Protein AF-A0A6B3HKG6-F1 (afdb_monomer)

pLDDT: mean 90.83, std 10.23, range [55.34, 98.38]

Solvent-accessible surface area (backbone atoms only — not comparable to full-atom values): 5113 Å² total; per-residue (Å²): 130,47,33,78,92,52,70,86,53,67,69,75,46,76,44,79,53,53,59,69,74,55,62,95,77,56,86,42,19,27,35,37,34,27,57,54,77,52,59,86,54,71,79,49,31,43,62,38,41,51,49,43,46,74,43,44,40,40,29,40,36,38,40,24,88,77,66,76,52,84,56,66,50,45,52,51,29,24,49,76,60,64,34,27,52,41,84,40,86,131

Secondary structure (DSSP, 8-state):
---GGGTTPPP-EEEE---S--GGG--SSEEEEE-STT-SSGGGHHHHHHHHHHTT-SEEEEESTTTSS--HHHHHHHHHTT--EEEE--

Mean predicted aligned error: 4.26 Å

Structure (mmCIF, N/CA/C/O backbone):
data_AF-A0A6B3HKG6-F1
#
_entry.id   AF-A0A6B3HKG6-F1
#
loop_
_atom_site.group_PDB
_atom_site.id
_atom_site.type_symbol
_atom_site.label_atom_id
_atom_site.label_alt_id
_atom_site.label_comp_id
_atom_site.label_asym_id
_atom_site.label_entity_id
_atom_site.label_seq_id
_atom_site.pdbx_PDB_ins_code
_atom_site.Cartn_x
_atom_site.Cartn_y
_atom_site.Cartn_z
_atom_site.occupancy
_atom_site.B_iso_or_equiv
_atom_site.auth_seq_id
_atom_site.auth_comp_id
_atom_site.auth_asym_id
_atom_site.auth_atom_id
_atom_site.pdbx_PDB_model_num
ATOM 1 N N . LEU A 1 1 ? -3.995 -12.520 -6.577 1.00 55.34 1 LEU A N 1
ATOM 2 C CA . LEU A 1 1 ? -4.135 -11.367 -5.655 1.00 55.34 1 LEU A CA 1
ATOM 3 C C . LEU A 1 1 ? -4.622 -11.900 -4.307 1.00 55.34 1 LEU A C 1
ATOM 5 O O . LEU A 1 1 ? -5.160 -12.999 -4.293 1.00 55.34 1 LEU A O 1
ATOM 9 N N . GLY A 1 2 ? -4.356 -11.206 -3.198 1.00 64.62 2 GLY A N 1
ATOM 10 C CA . GLY A 1 2 ? -4.666 -11.657 -1.832 1.00 64.62 2 GLY A CA 1
ATOM 11 C C . GLY A 1 2 ? -5.527 -10.656 -1.057 1.00 64.62 2 GLY A C 1
ATOM 12 O O . GLY A 1 2 ? -5.649 -9.508 -1.478 1.00 64.62 2 GLY A O 1
ATOM 13 N N . GLY A 1 3 ? -6.094 -11.076 0.080 1.00 63.25 3 GLY A N 1
ATOM 14 C CA . GLY A 1 3 ? -6.939 -10.216 0.926 1.00 63.25 3 GLY A CA 1
ATOM 15 C C . GLY A 1 3 ? -8.412 -10.163 0.509 1.00 63.25 3 GLY A C 1
ATOM 16 O O . GLY A 1 3 ? -9.090 -9.184 0.801 1.00 63.25 3 GLY A O 1
ATOM 17 N N . GLU A 1 4 ? -8.905 -11.199 -0.174 1.00 68.50 4 GLU A N 1
ATOM 18 C CA . GLU A 1 4 ? -10.291 -11.285 -0.661 1.00 68.50 4 GLU A CA 1
ATOM 19 C C . GLU A 1 4 ? -11.322 -11.198 0.479 1.00 68.50 4 GLU A C 1
ATOM 21 O O . GLU A 1 4 ? -12.366 -10.571 0.316 1.00 68.50 4 GLU A O 1
ATOM 26 N N . ASP A 1 5 ? -10.985 -11.721 1.661 1.00 71.31 5 ASP A N 1
ATOM 27 C CA . ASP A 1 5 ? -11.826 -11.647 2.866 1.00 71.31 5 ASP A CA 1
ATOM 28 C C . ASP A 1 5 ? -11.896 -10.237 3.488 1.00 71.31 5 ASP A C 1
ATOM 30 O O . ASP A 1 5 ? -12.687 -9.989 4.394 1.00 71.31 5 ASP A O 1
ATOM 34 N N . GLU A 1 6 ? -11.056 -9.301 3.037 1.00 72.50 6 GLU A N 1
ATOM 35 C CA . GLU A 1 6 ? -10.884 -7.971 3.638 1.00 72.50 6 GLU A CA 1
ATOM 36 C C . GLU A 1 6 ? -11.435 -6.850 2.727 1.00 72.50 6 GLU A C 1
ATOM 38 O O . GLU A 1 6 ? -11.194 -5.664 2.965 1.00 72.50 6 GLU A O 1
ATOM 43 N N . LEU A 1 7 ? -12.185 -7.197 1.673 1.00 68.19 7 LEU A N 1
ATOM 44 C CA . LEU A 1 7 ? -12.713 -6.238 0.691 1.00 68.19 7 LEU A CA 1
ATOM 45 C C . LEU A 1 7 ? -13.840 -5.338 1.232 1.00 68.19 7 LEU A C 1
ATOM 47 O O . LEU A 1 7 ? -14.088 -4.274 0.669 1.00 68.19 7 LEU A O 1
ATOM 51 N N . ASP A 1 8 ? -14.471 -5.702 2.351 1.00 75.56 8 ASP A N 1
ATOM 52 C CA . ASP A 1 8 ? -15.536 -4.909 2.989 1.00 75.56 8 ASP A CA 1
ATOM 53 C C . ASP A 1 8 ? -15.012 -3.686 3.778 1.00 75.56 8 ASP A C 1
ATOM 55 O O . ASP A 1 8 ? -15.779 -2.935 4.391 1.00 75.56 8 ASP A O 1
ATOM 59 N N . ARG A 1 9 ? -13.691 -3.456 3.79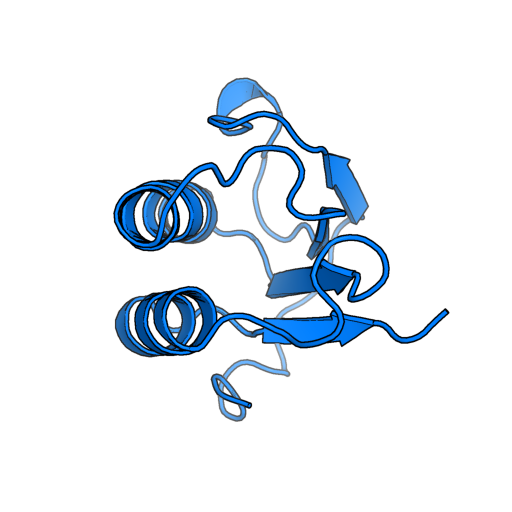5 1.00 82.06 9 ARG A N 1
ATOM 60 C CA . ARG A 1 9 ? -13.074 -2.350 4.540 1.00 82.06 9 ARG A CA 1
ATOM 61 C C . ARG A 1 9 ? -13.470 -0.995 3.950 1.00 82.06 9 ARG A C 1
ATOM 63 O O . ARG A 1 9 ? -13.216 -0.692 2.789 1.00 82.06 9 ARG A O 1
ATOM 70 N N . THR A 1 10 ? -14.037 -0.123 4.786 1.00 86.00 10 THR A N 1
ATOM 71 C CA . THR A 1 10 ? -14.383 1.248 4.382 1.00 86.00 10 THR A CA 1
ATOM 72 C C . THR A 1 10 ? -13.136 2.051 4.010 1.00 86.00 10 THR A C 1
ATOM 74 O O . THR A 1 10 ? -12.277 2.298 4.858 1.00 86.00 10 THR A O 1
ATOM 77 N N . VAL A 1 11 ? -13.100 2.543 2.770 1.00 91.50 11 VAL A N 1
ATOM 78 C CA . VAL A 1 11 ? -12.095 3.502 2.298 1.00 91.50 11 VAL A CA 1
ATOM 79 C C . VAL A 1 11 ? -12.512 4.916 2.708 1.00 91.50 11 VAL A C 1
ATOM 81 O O . VAL A 1 11 ? -13.577 5.397 2.325 1.00 91.50 11 VAL A O 1
ATOM 84 N N . ARG A 1 12 ? -11.678 5.586 3.507 1.00 91.62 12 ARG A N 1
ATOM 85 C CA . ARG A 1 12 ? -11.925 6.946 4.030 1.00 91.62 12 ARG A CA 1
ATOM 86 C C . ARG A 1 12 ? -11.238 8.046 3.229 1.00 91.62 12 ARG A C 1
ATOM 88 O O . ARG A 1 12 ? -11.575 9.216 3.379 1.00 91.62 12 ARG A O 1
ATOM 95 N N . GLY A 1 13 ? -10.277 7.672 2.396 1.00 93.06 13 GLY A N 1
ATOM 96 C CA . GLY A 1 13 ? -9.483 8.593 1.602 1.00 93.06 13 GLY A CA 1
ATOM 97 C C . GLY A 1 13 ? -8.506 7.848 0.708 1.00 93.06 13 GLY A C 1
ATOM 98 O O . GLY A 1 13 ? -8.419 6.620 0.744 1.00 93.06 13 GLY A O 1
ATOM 99 N N . VAL A 1 14 ? -7.775 8.610 -0.094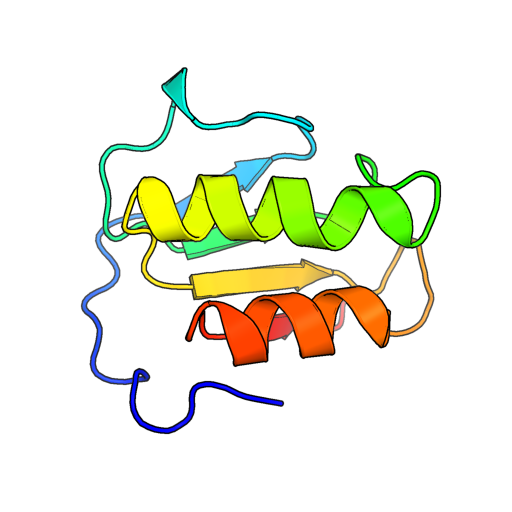 1.00 95.12 14 VAL A N 1
ATOM 100 C CA . VAL A 1 14 ? -6.777 8.098 -1.030 1.00 95.12 14 VAL A CA 1
ATOM 101 C C . VAL A 1 14 ? -5.481 8.865 -0.808 1.00 95.12 14 VAL A C 1
ATOM 103 O O . VAL A 1 14 ? -5.508 10.092 -0.703 1.00 95.12 14 VAL A O 1
ATOM 106 N N . MET A 1 15 ? -4.356 8.156 -0.744 1.00 95.38 15 MET A N 1
ATOM 107 C CA . MET A 1 15 ? -3.030 8.761 -0.650 1.00 95.38 15 MET A CA 1
ATOM 108 C C . MET A 1 15 ? -2.117 8.195 -1.731 1.00 95.38 15 MET A C 1
ATOM 110 O O . MET A 1 15 ? -1.818 7.007 -1.720 1.00 95.38 15 MET A O 1
ATOM 114 N N . THR A 1 16 ? -1.610 9.053 -2.612 1.00 95.88 16 THR A N 1
ATOM 115 C CA . THR A 1 16 ? -0.588 8.675 -3.596 1.00 95.88 16 THR A CA 1
ATOM 116 C C . THR A 1 16 ? 0.798 9.019 -3.065 1.00 95.88 16 THR A C 1
ATOM 118 O O . THR A 1 16 ? 1.032 10.153 -2.641 1.00 95.88 16 THR A O 1
ATOM 121 N N . THR A 1 17 ? 1.720 8.058 -3.049 1.00 95.00 17 THR A N 1
ATOM 122 C CA . THR A 1 17 ? 3.069 8.258 -2.507 1.00 95.00 17 THR A CA 1
ATOM 123 C C . THR A 1 17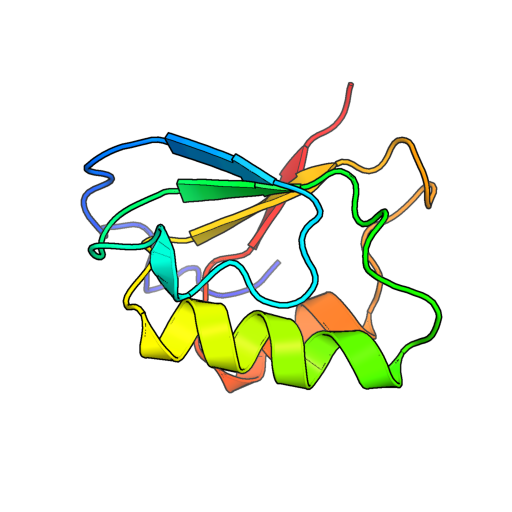 ? 4.062 7.222 -3.015 1.00 95.00 17 THR A C 1
ATOM 125 O O . THR A 1 17 ? 3.731 6.054 -3.186 1.00 95.00 17 THR A O 1
ATOM 128 N N . ASP A 1 18 ? 5.316 7.649 -3.143 1.00 94.50 18 ASP A N 1
ATOM 129 C CA . ASP A 1 18 ? 6.482 6.775 -3.307 1.00 94.50 18 ASP A CA 1
ATOM 130 C C . ASP A 1 18 ? 7.542 7.043 -2.228 1.00 94.50 18 ASP A C 1
ATOM 132 O O . ASP A 1 18 ? 8.747 6.859 -2.406 1.00 94.50 18 ASP A O 1
ATOM 136 N N . LEU A 1 19 ? 7.096 7.509 -1.061 1.00 96.62 19 LEU A N 1
ATOM 137 C CA . LEU A 1 19 ? 7.934 7.546 0.130 1.00 96.62 19 LEU A CA 1
ATOM 138 C C . LEU A 1 19 ? 8.118 6.127 0.672 1.00 96.62 19 LEU A C 1
ATOM 140 O O . LEU A 1 19 ? 7.141 5.414 0.874 1.00 96.62 19 LEU A O 1
ATOM 144 N N . ARG A 1 20 ? 9.359 5.765 1.021 1.00 95.31 20 ARG A N 1
ATOM 145 C CA . ARG A 1 20 ? 9.662 4.491 1.706 1.00 95.31 20 ARG A CA 1
ATOM 146 C C . ARG A 1 20 ? 8.954 4.340 3.052 1.00 95.31 20 ARG A C 1
ATOM 148 O O . ARG A 1 20 ? 8.663 3.226 3.462 1.00 95.31 20 ARG A O 1
ATOM 155 N N . ASP A 1 21 ? 8.709 5.453 3.738 1.00 96.56 21 ASP A N 1
ATOM 156 C CA . ASP A 1 21 ? 7.959 5.489 4.992 1.00 96.56 21 ASP A CA 1
ATOM 157 C C . ASP A 1 21 ? 6.922 6.627 4.941 1.00 96.56 21 ASP A C 1
ATOM 159 O O . ASP A 1 21 ? 7.257 7.796 5.174 1.00 96.56 21 ASP A O 1
ATOM 163 N N . PRO A 1 22 ? 5.664 6.313 4.584 1.00 96.25 22 PRO A N 1
ATOM 164 C CA . PRO A 1 22 ? 4.575 7.281 4.573 1.00 96.25 22 PRO A CA 1
ATOM 165 C C . PRO A 1 22 ? 3.850 7.408 5.925 1.00 96.25 22 PRO A C 1
ATOM 167 O O . PRO A 1 22 ? 2.887 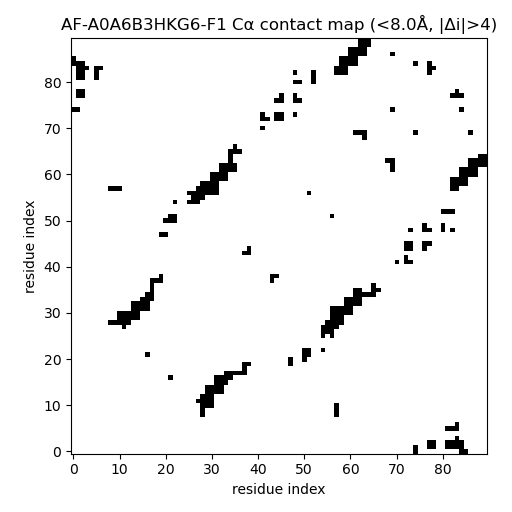8.168 5.998 1.00 96.25 22 PRO A O 1
ATOM 170 N N . SER A 1 23 ? 4.289 6.723 6.993 1.00 95.56 23 SER A N 1
ATOM 171 C CA . SER A 1 23 ? 3.544 6.583 8.263 1.00 95.56 23 SER A CA 1
ATOM 172 C C . SER A 1 23 ? 3.032 7.899 8.850 1.00 95.56 23 SER A C 1
ATOM 174 O O . SER A 1 23 ? 1.889 7.977 9.287 1.00 95.56 23 SER A O 1
ATOM 176 N N . ARG A 1 24 ? 3.835 8.969 8.796 1.00 96.25 24 ARG A N 1
ATOM 177 C CA . ARG A 1 24 ? 3.475 10.302 9.317 1.00 96.25 24 ARG A CA 1
ATOM 178 C C . ARG A 1 24 ? 2.270 10.966 8.636 1.00 96.25 24 ARG A C 1
ATOM 180 O O . ARG A 1 24 ? 1.797 11.987 9.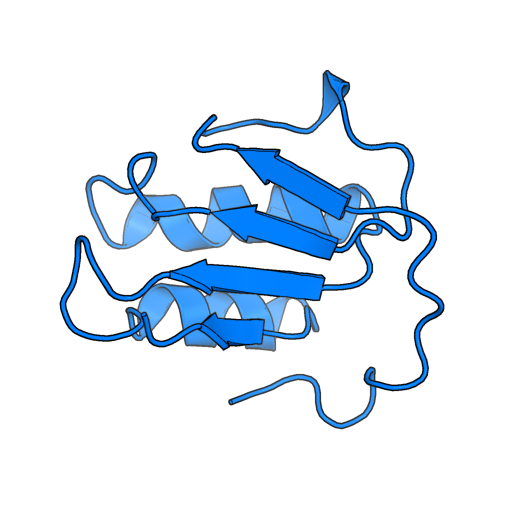124 1.00 96.25 24 ARG A O 1
ATOM 187 N N . TYR A 1 25 ? 1.841 10.452 7.488 1.00 94.94 25 TYR A N 1
ATOM 188 C CA . TYR A 1 25 ? 0.745 10.997 6.687 1.00 94.94 25 TYR A CA 1
ATOM 189 C C . TYR A 1 25 ? -0.495 10.103 6.682 1.00 94.94 25 TYR A C 1
ATOM 191 O O . TYR A 1 25 ? -1.510 10.482 6.104 1.00 94.94 25 TYR A O 1
ATOM 199 N N . LEU A 1 26 ? -0.410 8.931 7.313 1.00 96.25 26 LEU A N 1
ATOM 200 C CA . LEU A 1 26 ? -1.491 7.961 7.372 1.00 96.25 26 LEU A CA 1
ATOM 201 C C . LEU 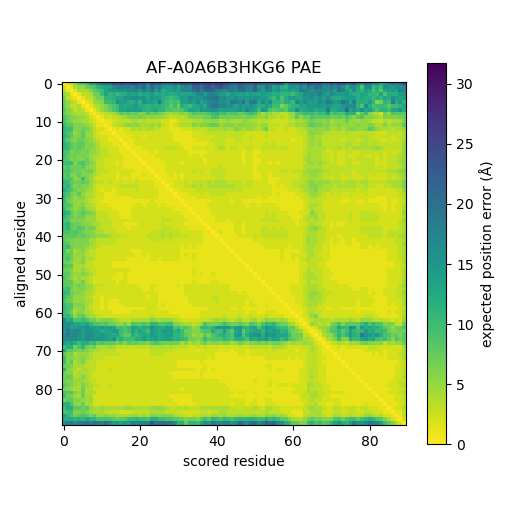A 1 26 ? -2.257 8.123 8.683 1.00 96.25 26 LEU A C 1
ATOM 203 O O . LEU A 1 26 ? -1.671 8.221 9.760 1.00 96.25 26 LEU A O 1
ATOM 207 N N . SER A 1 27 ? -3.578 8.156 8.574 1.00 94.62 27 SER A N 1
ATOM 208 C CA . SER A 1 27 ? -4.529 8.250 9.685 1.00 94.62 27 SER A CA 1
ATOM 209 C C . SER A 1 27 ? -5.419 7.005 9.806 1.00 94.62 27 SER A C 1
ATOM 211 O O . SER A 1 27 ? -6.175 6.888 10.773 1.00 94.62 27 SER A O 1
ATOM 213 N N . GLY A 1 28 ? -5.327 6.071 8.858 1.00 95.12 28 GLY A N 1
ATOM 214 C CA . GLY A 1 28 ? -6.056 4.810 8.821 1.00 95.12 28 GLY A CA 1
ATOM 215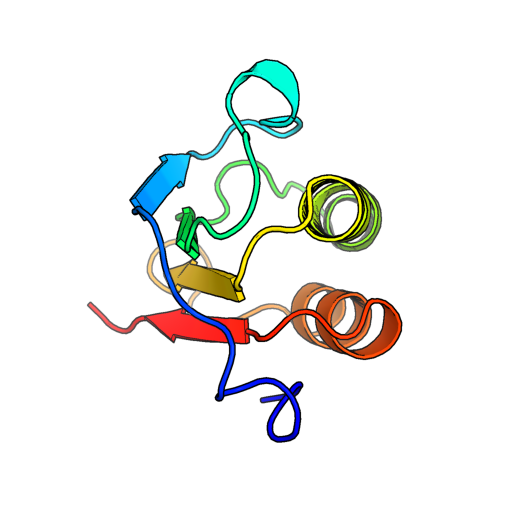 C C . GLY A 1 28 ? -7.282 4.851 7.903 1.00 95.12 28 GLY A C 1
ATOM 216 O O . GLY A 1 28 ? -8.026 5.833 7.825 1.00 95.12 28 GLY A O 1
ATOM 217 N N . GLY A 1 29 ? -7.543 3.722 7.240 1.00 94.75 29 GLY A N 1
ATOM 218 C CA . GLY A 1 29 ? -8.640 3.568 6.284 1.00 94.75 29 GLY A CA 1
ATOM 219 C C . GLY A 1 29 ? -8.377 4.177 4.903 1.00 94.75 29 GLY A C 1
ATOM 220 O O . GLY A 1 29 ? -9.281 4.177 4.071 1.00 94.75 29 GLY A O 1
ATOM 221 N N . GLU A 1 30 ? -7.181 4.693 4.625 1.00 96.62 30 GLU A N 1
ATOM 222 C CA . GLU A 1 30 ? -6.817 5.159 3.286 1.00 96.62 30 GLU A CA 1
ATOM 223 C C . GLU A 1 30 ? -6.560 3.995 2.328 1.00 96.62 30 GLU A C 1
ATOM 225 O O . GLU A 1 30 ? -6.065 2.941 2.725 1.00 96.62 30 GLU A O 1
ATOM 230 N N . LEU A 1 31 ? -6.840 4.205 1.045 1.00 95.81 31 LEU A N 1
ATOM 231 C CA . LEU A 1 31 ? -6.245 3.423 -0.032 1.00 95.81 31 LEU A CA 1
ATOM 232 C C . LEU A 1 31 ? -4.930 4.098 -0.444 1.00 95.81 31 LEU A C 1
ATOM 234 O O . LEU A 1 31 ? -4.931 5.272 -0.822 1.00 95.81 31 LEU A O 1
ATOM 238 N N . VAL A 1 32 ? -3.815 3.377 -0.357 1.00 97.25 32 VAL A N 1
ATOM 239 C CA . VAL A 1 32 ? -2.498 3.904 -0.745 1.00 97.25 32 VAL A CA 1
ATOM 240 C C . VAL A 1 32 ? -2.211 3.547 -2.197 1.00 97.25 32 VAL A C 1
ATOM 242 O O . VAL A 1 32 ? -2.310 2.381 -2.556 1.00 97.25 32 VAL A O 1
ATOM 245 N N . LEU A 1 33 ? -1.849 4.530 -3.020 1.00 96.25 33 LEU A N 1
ATOM 246 C CA . LEU A 1 33 ? -1.459 4.364 -4.422 1.00 96.25 33 LEU A CA 1
ATOM 247 C C . LEU A 1 33 ? 0.042 4.625 -4.562 1.00 96.25 33 LEU A C 1
ATOM 249 O O . LEU A 1 33 ? 0.545 5.621 -4.041 1.00 96.25 33 LEU A O 1
ATOM 253 N N . THR A 1 34 ? 0.756 3.763 -5.277 1.00 95.19 34 THR A N 1
ATOM 254 C CA . THR A 1 34 ? 2.213 3.873 -5.453 1.00 95.19 34 THR A CA 1
ATOM 255 C C . THR A 1 34 ? 2.634 3.411 -6.842 1.00 95.19 34 THR A C 1
ATOM 257 O O . THR A 1 34 ? 2.097 2.429 -7.354 1.00 95.19 34 THR A O 1
ATOM 260 N N . GLY A 1 35 ? 3.612 4.101 -7.435 1.00 93.81 35 GLY A N 1
ATOM 261 C CA . GLY A 1 35 ? 4.305 3.650 -8.645 1.00 93.81 35 GLY A CA 1
ATOM 262 C C . GLY A 1 35 ? 5.461 2.687 -8.356 1.00 93.81 35 GLY A C 1
ATOM 263 O O . GLY A 1 35 ? 6.153 2.275 -9.275 1.00 93.81 35 GLY A O 1
ATOM 264 N N . LEU A 1 36 ? 5.683 2.329 -7.086 1.00 93.81 36 LEU A N 1
ATOM 265 C CA . LEU A 1 36 ? 6.766 1.473 -6.595 1.00 93.81 36 LEU A CA 1
ATOM 266 C C . LEU A 1 36 ? 8.174 2.081 -6.705 1.00 93.81 36 LEU A C 1
ATOM 268 O O . LEU A 1 36 ? 9.160 1.373 -6.503 1.00 93.81 36 LEU A O 1
ATOM 272 N N . ALA A 1 37 ? 8.301 3.400 -6.896 1.00 93.06 37 ALA A N 1
ATOM 273 C CA . ALA A 1 37 ? 9.605 4.069 -7.008 1.00 93.06 37 ALA A CA 1
ATOM 274 C C . ALA A 1 37 ? 10.431 4.036 -5.699 1.00 93.06 37 ALA A C 1
ATOM 276 O O . ALA A 1 37 ? 11.636 4.303 -5.691 1.00 93.06 37 ALA A O 1
ATOM 277 N N . TRP A 1 38 ? 9.808 3.684 -4.571 1.00 93.88 38 TRP A N 1
ATOM 278 C CA . TRP A 1 38 ? 10.496 3.450 -3.300 1.00 93.88 38 TRP A CA 1
ATOM 279 C C . TRP A 1 38 ? 11.304 2.141 -3.273 1.00 93.88 38 TRP A C 1
ATOM 281 O O . TRP A 1 38 ? 12.268 2.059 -2.497 1.00 93.88 38 TRP A O 1
ATOM 291 N N . ARG A 1 39 ? 10.920 1.149 -4.092 1.00 93.81 39 ARG A N 1
ATOM 292 C CA . ARG A 1 39 ? 11.450 -0.220 -4.092 1.00 93.81 39 ARG A CA 1
ATOM 293 C C . ARG A 1 39 ? 12.740 -0.300 -4.905 1.00 93.81 39 ARG A C 1
ATOM 295 O O . ARG A 1 39 ? 12.753 -0.015 -6.097 1.00 93.81 39 ARG A O 1
ATOM 302 N N . ARG A 1 40 ? 13.834 -0.723 -4.272 1.00 93.56 40 ARG A N 1
ATOM 303 C CA . ARG A 1 40 ? 15.136 -0.949 -4.929 1.00 93.56 40 ARG A CA 1
ATOM 304 C C . ARG A 1 40 ? 15.416 -2.430 -5.129 1.00 93.56 40 ARG A C 1
ATOM 306 O O . ARG A 1 40 ? 15.963 -2.814 -6.157 1.00 93.56 40 ARG A O 1
ATOM 313 N N . ASP A 1 41 ? 15.023 -3.251 -4.165 1.00 94.62 41 ASP A N 1
ATOM 314 C CA . ASP A 1 41 ? 15.122 -4.703 -4.230 1.00 94.62 41 ASP A CA 1
ATOM 315 C C . ASP A 1 41 ? 13.970 -5.365 -3.454 1.00 94.62 41 ASP A C 1
ATOM 317 O O . ASP A 1 41 ? 13.125 -4.690 -2.864 1.00 94.62 41 ASP A O 1
ATOM 321 N N . ALA A 1 42 ? 13.910 -6.698 -3.485 1.00 95.94 42 ALA A N 1
ATOM 322 C CA . ALA A 1 42 ? 12.830 -7.465 -2.866 1.00 95.94 42 ALA A CA 1
ATOM 323 C C . ALA A 1 42 ? 12.744 -7.294 -1.337 1.00 95.94 42 ALA A C 1
ATOM 325 O O . ALA A 1 42 ? 11.681 -7.498 -0.754 1.00 95.94 42 ALA A O 1
ATOM 326 N N . SER A 1 43 ? 13.840 -6.906 -0.675 1.00 97.19 43 SER A N 1
ATOM 327 C CA . SER A 1 43 ? 13.863 -6.731 0.780 1.00 97.19 43 SER A CA 1
ATOM 328 C C . SER A 1 43 ? 13.172 -5.449 1.249 1.00 97.19 43 SER A C 1
ATOM 330 O O . SER A 1 43 ? 12.833 -5.347 2.427 1.00 97.19 43 SER A O 1
ATOM 332 N N . ASP A 1 44 ? 12.905 -4.496 0.348 1.00 97.38 44 ASP A N 1
ATOM 333 C CA . ASP A 1 44 ? 12.177 -3.268 0.685 1.00 97.38 44 ASP A CA 1
ATOM 334 C C . ASP A 1 44 ? 10.659 -3.523 0.883 1.00 97.38 44 ASP A C 1
ATOM 336 O O . ASP A 1 44 ? 9.997 -2.742 1.571 1.00 97.38 44 ASP A O 1
ATOM 340 N N . SER A 1 45 ? 10.091 -4.598 0.313 1.00 97.69 45 SER A N 1
ATOM 341 C CA . SER A 1 45 ? 8.632 -4.808 0.259 1.00 97.69 45 SER A CA 1
ATOM 342 C C . SER A 1 45 ? 7.981 -5.120 1.603 1.00 97.69 45 SER A C 1
ATOM 344 O O . SER A 1 45 ? 6.968 -4.508 1.947 1.00 97.69 45 SER A O 1
ATOM 346 N N . GLU A 1 46 ? 8.550 -6.038 2.389 1.00 98.1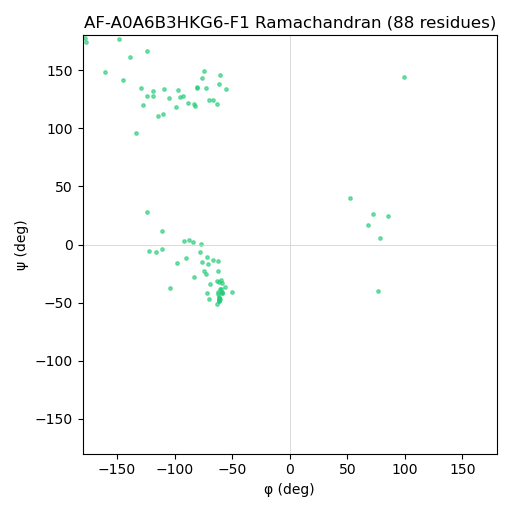9 46 GLU A N 1
ATOM 347 C CA . GLU A 1 46 ? 7.991 -6.383 3.704 1.00 98.19 46 GLU A CA 1
ATOM 348 C C . GLU A 1 46 ? 7.973 -5.179 4.659 1.00 98.19 46 GLU A C 1
ATOM 350 O O . GLU A 1 46 ? 6.908 -4.895 5.216 1.00 98.19 46 GLU A O 1
ATOM 355 N N . PRO A 1 47 ? 9.060 -4.392 4.803 1.00 98.38 47 PRO A N 1
ATOM 356 C CA . PRO A 1 47 ? 9.041 -3.210 5.653 1.00 98.38 47 PRO A CA 1
ATOM 357 C C . PRO A 1 47 ? 7.977 -2.193 5.246 1.00 98.38 47 PRO A C 1
ATOM 359 O O . PRO A 1 47 ? 7.295 -1.651 6.118 1.00 98.38 47 PRO A O 1
ATOM 362 N N . PHE A 1 48 ? 7.816 -1.954 3.942 1.00 98.19 48 PHE A N 1
ATOM 363 C CA . PHE A 1 48 ? 6.814 -1.029 3.423 1.00 98.19 48 PHE A CA 1
ATOM 364 C C . PHE A 1 48 ? 5.393 -1.500 3.755 1.00 98.19 48 PHE A C 1
ATOM 366 O O . PHE A 1 48 ? 4.616 -0.759 4.361 1.00 98.19 48 PHE A O 1
ATOM 373 N N . VAL A 1 49 ? 5.065 -2.757 3.449 1.00 98.38 49 VAL A N 1
ATOM 374 C CA . VAL A 1 49 ? 3.742 -3.328 3.743 1.00 98.38 49 VAL A CA 1
ATOM 375 C C . VAL A 1 49 ? 3.463 -3.356 5.244 1.00 98.38 49 VAL A C 1
ATOM 377 O O . VAL A 1 49 ? 2.355 -3.017 5.664 1.00 98.38 49 VAL A O 1
ATOM 380 N N . ARG A 1 50 ? 4.455 -3.695 6.073 1.00 98.38 50 ARG A N 1
ATOM 381 C CA . ARG A 1 50 ? 4.321 -3.683 7.534 1.00 98.38 50 ARG A CA 1
ATOM 382 C C . ARG A 1 50 ? 3.958 -2.295 8.062 1.00 98.38 50 ARG A C 1
ATOM 384 O O . ARG A 1 50 ? 3.115 -2.197 8.953 1.00 98.38 50 ARG A O 1
ATOM 391 N N . ILE A 1 51 ? 4.563 -1.234 7.521 1.00 98.38 51 ILE A N 1
ATOM 392 C CA . ILE A 1 51 ? 4.228 0.155 7.879 1.00 98.38 51 ILE A CA 1
ATOM 393 C C . ILE A 1 51 ? 2.766 0.453 7.537 1.00 98.38 51 ILE A C 1
ATOM 395 O O . ILE A 1 51 ? 2.024 0.946 8.386 1.00 98.38 51 ILE A O 1
ATOM 399 N N . LEU A 1 52 ? 2.336 0.112 6.320 1.00 98.06 52 LEU A N 1
ATOM 400 C CA . LEU A 1 52 ? 0.966 0.344 5.862 1.00 98.06 52 LEU A CA 1
ATOM 401 C C . LEU A 1 52 ? -0.066 -0.415 6.705 1.00 98.06 52 LEU A C 1
ATOM 403 O O . LEU A 1 52 ? -1.051 0.162 7.170 1.00 98.06 52 LEU A O 1
ATOM 407 N N . ALA A 1 53 ? 0.183 -1.700 6.951 1.00 97.44 53 ALA A N 1
ATOM 408 C CA . ALA A 1 53 ? -0.679 -2.535 7.775 1.00 97.44 53 ALA A CA 1
ATOM 409 C C . ALA A 1 53 ? -0.755 -2.011 9.218 1.00 97.44 53 ALA A C 1
ATOM 411 O O . ALA A 1 53 ? -1.846 -1.911 9.779 1.00 97.44 53 ALA A O 1
ATOM 412 N N . GLY A 1 54 ? 0.381 -1.605 9.797 1.00 97.44 54 GLY A N 1
ATOM 413 C CA . GLY A 1 54 ? 0.444 -1.005 11.131 1.00 97.44 54 GLY A CA 1
ATOM 414 C C . GLY A 1 54 ? -0.303 0.328 11.242 1.00 97.44 54 GLY A C 1
ATOM 415 O O . GLY A 1 54 ? -0.877 0.618 12.289 1.00 97.44 54 GLY A O 1
ATOM 416 N N . ALA A 1 55 ? -0.355 1.109 10.160 1.00 97.12 55 ALA A N 1
ATOM 417 C CA . ALA A 1 55 ? -1.136 2.343 10.076 1.00 97.12 55 ALA A CA 1
ATOM 418 C C . ALA A 1 55 ? -2.642 2.105 9.843 1.00 97.12 55 ALA A C 1
ATOM 420 O O . ALA A 1 55 ? -3.432 3.046 9.883 1.00 97.12 55 ALA A O 1
ATOM 421 N N . GLY A 1 56 ? -3.066 0.860 9.604 1.00 95.81 56 GLY A N 1
ATOM 422 C CA . GLY A 1 56 ? -4.473 0.521 9.407 1.00 95.81 56 GLY A CA 1
ATOM 423 C C . GLY A 1 56 ? -5.046 0.993 8.071 1.00 95.81 56 GLY A C 1
ATOM 424 O O . GLY A 1 56 ? -6.259 1.201 7.972 1.00 95.81 56 GLY A O 1
ATOM 425 N N . VAL A 1 57 ? -4.216 1.155 7.035 1.00 97.25 57 VAL A N 1
ATOM 426 C CA . VAL A 1 57 ? -4.697 1.504 5.686 1.00 97.25 57 VAL A CA 1
ATOM 427 C C . VAL A 1 57 ? -5.644 0.426 5.157 1.00 97.25 57 VAL A C 1
ATOM 429 O O . VAL A 1 57 ? -5.474 -0.755 5.470 1.00 97.25 57 VAL A O 1
ATOM 432 N N . ALA A 1 58 ? -6.648 0.819 4.375 1.00 95.75 58 ALA A N 1
ATOM 433 C CA . ALA A 1 58 ? -7.666 -0.075 3.826 1.00 95.75 58 ALA A CA 1
ATOM 434 C C . ALA A 1 58 ? -7.104 -1.034 2.763 1.00 95.75 58 ALA A C 1
ATOM 436 O O . ALA A 1 58 ? -7.532 -2.184 2.699 1.00 95.75 58 ALA A O 1
ATOM 437 N N . GLY A 1 59 ? -6.119 -0.590 1.979 1.00 95.81 59 GLY A N 1
ATOM 438 C CA . GLY A 1 59 ? -5.476 -1.403 0.948 1.00 95.81 59 GLY A CA 1
ATOM 439 C C . GLY A 1 59 ? -4.327 -0.679 0.248 1.00 95.81 59 GLY A C 1
ATOM 440 O O . GLY A 1 59 ? -4.100 0.515 0.470 1.00 95.81 59 GLY A O 1
ATOM 441 N N . LEU A 1 60 ? -3.626 -1.415 -0.611 1.00 97.06 60 LEU A N 1
ATOM 442 C CA . LEU A 1 60 ? -2.535 -0.936 -1.454 1.00 97.06 60 LEU A CA 1
ATOM 443 C C . LEU A 1 60 ? -2.890 -1.132 -2.933 1.00 97.06 60 LEU A C 1
ATOM 445 O O . LEU A 1 60 ? -3.227 -2.232 -3.360 1.00 97.06 60 LEU A O 1
ATOM 449 N N . ALA A 1 61 ? -2.786 -0.069 -3.716 1.00 95.19 61 ALA A N 1
ATOM 450 C CA . ALA A 1 61 ? -2.908 -0.065 -5.162 1.00 95.19 61 ALA A CA 1
ATOM 451 C C . ALA A 1 61 ? -1.527 0.222 -5.767 1.00 95.19 61 ALA A C 1
ATOM 453 O O . ALA A 1 61 ? -0.969 1.307 -5.590 1.00 95.19 61 ALA A O 1
ATOM 454 N N . ALA A 1 62 ? -0.960 -0.769 -6.442 1.00 94.44 62 ALA A N 1
ATOM 455 C CA . ALA A 1 62 ? 0.365 -0.682 -7.036 1.00 94.44 62 ALA A CA 1
ATOM 456 C C . ALA A 1 62 ? 0.242 -0.514 -8.554 1.00 94.44 62 ALA A C 1
ATOM 458 O O . ALA A 1 62 ? -0.436 -1.301 -9.215 1.00 94.44 62 ALA A O 1
ATOM 459 N N . GLY A 1 63 ? 0.875 0.529 -9.088 1.00 89.12 63 GLY A N 1
ATOM 460 C CA . GLY A 1 63 ? 0.986 0.751 -10.524 1.00 89.12 63 GLY A CA 1
ATOM 461 C C . GLY A 1 63 ? 2.027 -0.174 -11.146 1.00 89.12 63 GLY A C 1
ATOM 462 O O . GLY A 1 63 ? 3.071 -0.439 -10.551 1.00 89.12 63 GLY A O 1
ATOM 463 N N . GLU A 1 64 ? 1.749 -0.647 -12.356 1.00 81.25 64 GLU A N 1
ATOM 464 C CA . GLU A 1 64 ? 2.643 -1.556 -13.087 1.00 81.25 64 GLU A CA 1
ATOM 465 C C . GLU A 1 64 ? 3.662 -0.829 -13.975 1.00 81.25 64 GLU A C 1
ATOM 467 O O . GLU A 1 64 ? 4.622 -1.444 -14.431 1.00 81.25 64 GLU A O 1
ATOM 472 N N . ALA A 1 65 ? 3.503 0.479 -14.198 1.00 69.94 65 ALA A N 1
ATOM 473 C CA . ALA A 1 65 ? 4.270 1.231 -15.196 1.00 69.94 65 ALA A CA 1
ATOM 474 C C . ALA A 1 65 ? 5.803 1.143 -15.031 1.00 69.94 65 A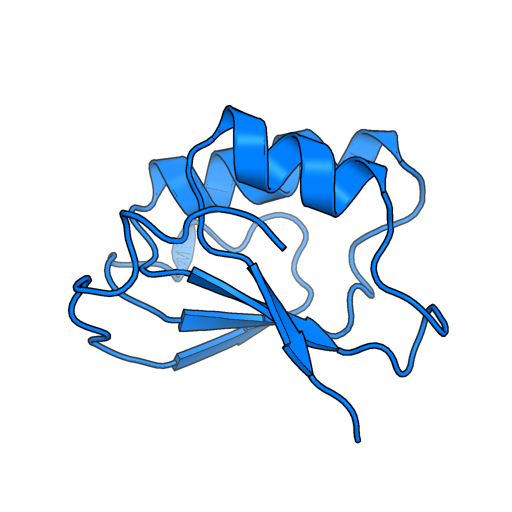LA A C 1
ATOM 476 O O . ALA A 1 65 ? 6.522 1.076 -16.026 1.00 69.94 65 ALA A O 1
ATOM 477 N N . GLU A 1 66 ? 6.313 1.115 -13.795 1.00 69.88 66 GLU A N 1
ATOM 478 C CA . GLU A 1 66 ? 7.759 1.084 -13.512 1.00 69.88 66 GLU A CA 1
ATOM 479 C C . GLU A 1 66 ? 8.369 -0.328 -13.587 1.00 69.88 66 GLU A C 1
ATOM 481 O O . GLU A 1 66 ? 9.559 -0.476 -13.867 1.00 69.88 66 GLU A O 1
ATOM 486 N N . LEU A 1 67 ? 7.584 -1.380 -13.327 1.00 67.38 67 LEU A N 1
ATOM 487 C CA . LEU A 1 67 ? 8.099 -2.749 -13.149 1.00 67.38 67 LEU A CA 1
ATOM 488 C C . LEU A 1 67 ? 7.504 -3.781 -14.119 1.00 67.38 67 LEU A C 1
ATOM 490 O O . LEU A 1 67 ? 7.962 -4.922 -14.138 1.00 67.38 67 LEU A O 1
ATOM 494 N N . GLY A 1 68 ? 6.525 -3.401 -14.939 1.00 76.88 68 GLY A N 1
ATOM 495 C CA . GLY A 1 68 ? 5.827 -4.261 -15.898 1.00 76.88 68 GLY A CA 1
ATOM 496 C C . GLY A 1 68 ? 4.791 -5.191 -15.264 1.00 76.88 68 GLY A C 1
ATOM 497 O O . GLY A 1 68 ? 3.712 -5.342 -15.817 1.00 76.88 68 GLY A O 1
ATOM 498 N N . ASP A 1 69 ? 5.103 -5.762 -14.100 1.00 84.06 69 ASP A N 1
ATOM 499 C CA . ASP A 1 69 ? 4.222 -6.609 -13.295 1.00 84.06 69 ASP A CA 1
ATOM 500 C C . ASP A 1 69 ? 4.375 -6.274 -11.802 1.00 84.06 69 ASP A C 1
ATOM 502 O O . ASP A 1 69 ? 5.389 -5.722 -11.357 1.00 84.06 69 ASP A O 1
ATOM 506 N N . ILE A 1 70 ? 3.391 -6.674 -10.993 1.00 91.38 70 ILE A N 1
ATOM 507 C CA . ILE A 1 70 ? 3.483 -6.569 -9.534 1.00 91.38 70 ILE A CA 1
ATOM 508 C C . ILE A 1 70 ? 4.511 -7.579 -8.985 1.00 91.38 70 ILE A C 1
ATOM 510 O O . ILE A 1 70 ? 4.350 -8.785 -9.196 1.00 91.38 70 ILE A O 1
ATOM 514 N N . PRO A 1 71 ? 5.538 -7.142 -8.225 1.00 93.62 71 PRO A N 1
ATOM 515 C CA . PRO A 1 71 ? 6.558 -8.044 -7.694 1.00 93.62 71 PRO A CA 1
ATOM 516 C C . PRO A 1 71 ? 5.994 -9.115 -6.753 1.00 93.62 71 PRO A C 1
ATOM 518 O O . PRO A 1 71 ? 5.191 -8.818 -5.866 1.00 93.62 71 PRO A O 1
ATOM 521 N N . ALA A 1 72 ? 6.471 -10.355 -6.887 1.00 94.75 72 ALA A N 1
ATOM 522 C CA . ALA A 1 72 ? 6.018 -11.478 -6.061 1.00 94.75 72 ALA A CA 1
ATOM 523 C C . ALA A 1 72 ? 6.263 -11.251 -4.558 1.00 94.75 72 ALA A C 1
ATOM 525 O O . ALA A 1 72 ? 5.394 -11.550 -3.745 1.00 94.75 72 ALA A O 1
ATOM 526 N N . ASP A 1 73 ? 7.393 -10.644 -4.190 1.00 96.56 73 ASP A N 1
ATOM 527 C CA . ASP A 1 73 ? 7.717 -10.282 -2.804 1.00 96.56 73 ASP A CA 1
ATOM 528 C C . ASP A 1 73 ? 6.724 -9.279 -2.199 1.00 96.56 73 ASP A C 1
ATOM 530 O O . ASP A 1 73 ? 6.422 -9.344 -1.007 1.00 96.56 73 ASP A O 1
ATOM 534 N N . LEU A 1 74 ? 6.166 -8.378 -3.015 1.00 96.62 74 LEU A N 1
ATOM 535 C CA . LEU A 1 74 ? 5.128 -7.451 -2.572 1.00 96.62 74 LEU A CA 1
ATOM 536 C C . LEU A 1 74 ? 3.803 -8.184 -2.334 1.00 96.62 74 LEU A C 1
ATOM 538 O O . LEU A 1 74 ? 3.140 -7.946 -1.326 1.00 96.62 74 LEU A O 1
ATOM 542 N N . VAL A 1 75 ? 3.446 -9.116 -3.224 1.00 96.88 75 VAL A N 1
ATOM 543 C CA . VAL A 1 75 ? 2.261 -9.974 -3.061 1.00 96.88 75 VAL A CA 1
ATOM 544 C C . VAL A 1 75 ? 2.372 -10.814 -1.787 1.00 96.88 75 VAL A C 1
ATOM 546 O O . VAL A 1 75 ? 1.427 -10.860 -0.998 1.00 96.88 75 VAL A O 1
ATOM 549 N N . GLU A 1 76 ? 3.521 -11.450 -1.561 1.00 97.56 76 GLU A N 1
ATOM 550 C CA . GLU A 1 76 ? 3.790 -12.257 -0.368 1.00 97.56 76 GLU A CA 1
ATOM 551 C C . GLU A 1 76 ? 3.713 -11.425 0.914 1.00 97.56 76 GLU A C 1
ATOM 553 O O . GLU A 1 76 ? 3.051 -11.836 1.869 1.00 97.56 76 GLU A O 1
ATOM 558 N N . ALA A 1 77 ? 4.315 -10.234 0.930 1.00 98.06 77 ALA A N 1
ATOM 559 C CA . ALA A 1 77 ? 4.233 -9.330 2.071 1.00 98.06 77 ALA A CA 1
ATOM 560 C C . ALA A 1 77 ? 2.780 -8.910 2.360 1.00 98.06 77 ALA A C 1
ATOM 562 O O . ALA A 1 77 ? 2.325 -8.978 3.505 1.00 98.06 77 ALA A O 1
ATOM 563 N N . CYS A 1 78 ? 2.015 -8.528 1.333 1.00 97.81 78 CYS A N 1
ATOM 564 C CA . CYS A 1 78 ? 0.599 -8.180 1.474 1.00 97.81 78 CYS A CA 1
ATOM 565 C C . CYS A 1 78 ? -0.231 -9.342 2.038 1.00 97.81 78 CYS A C 1
ATOM 567 O O . CYS A 1 78 ? -1.037 -9.130 2.945 1.00 97.81 78 CYS A O 1
ATOM 569 N N . LEU A 1 79 ? 0.009 -10.574 1.578 1.00 96.81 79 LEU A N 1
ATOM 570 C CA . LEU A 1 79 ? -0.636 -11.775 2.117 1.00 96.81 79 LEU A CA 1
ATOM 571 C C . LEU A 1 79 ? -0.303 -11.993 3.598 1.00 96.81 79 LEU A C 1
ATOM 573 O O . LEU A 1 79 ? -1.210 -12.191 4.406 1.00 96.81 79 LEU A O 1
ATOM 577 N N . GLN A 1 80 ? 0.977 -11.914 3.969 1.00 97.50 80 GLN A N 1
ATOM 578 C CA . GLN A 1 80 ? 1.430 -12.108 5.351 1.00 97.50 80 GLN A CA 1
ATOM 579 C C . GLN A 1 80 ? 0.818 -11.085 6.315 1.00 97.50 80 GLN A C 1
ATOM 581 O O . GLN A 1 80 ? 0.447 -11.429 7.438 1.00 97.50 80 GLN A O 1
ATOM 586 N N . HIS A 1 81 ? 0.667 -9.838 5.870 1.00 97.25 81 HIS A N 1
ATOM 587 C CA . HIS A 1 81 ? 0.100 -8.755 6.672 1.00 97.25 81 HIS A CA 1
ATOM 588 C C . HIS A 1 81 ? -1.415 -8.578 6.509 1.00 97.25 81 HIS A C 1
ATOM 590 O O . HIS A 1 81 ? -1.985 -7.674 7.124 1.00 97.25 81 HIS A O 1
ATOM 596 N N . ARG A 1 82 ? -2.076 -9.444 5.725 1.00 95.44 82 ARG A N 1
ATOM 597 C CA . ARG A 1 82 ? -3.513 -9.368 5.401 1.00 95.44 82 ARG A CA 1
ATOM 598 C C . ARG A 1 82 ? -3.919 -7.991 4.859 1.00 95.44 82 ARG A C 1
ATOM 600 O O . ARG A 1 82 ? -4.958 -7.444 5.220 1.00 95.44 82 ARG A O 1
ATOM 607 N N . LEU A 1 83 ? -3.067 -7.413 4.018 1.00 96.38 83 LEU A N 1
ATOM 608 C CA . LEU A 1 83 ? -3.308 -6.135 3.361 1.00 96.38 83 LEU A CA 1
ATOM 609 C C . LEU A 1 83 ? -3.820 -6.389 1.935 1.00 96.38 83 LEU A C 1
ATOM 611 O O . LEU A 1 83 ? -3.071 -6.960 1.140 1.00 96.38 83 LEU A O 1
ATOM 615 N N . PRO A 1 84 ? -5.047 -5.962 1.582 1.00 95.69 84 PRO A N 1
ATOM 616 C CA . PRO A 1 84 ? -5.538 -6.054 0.210 1.00 95.69 84 PRO A CA 1
ATOM 617 C C . PRO A 1 84 ? -4.599 -5.359 -0.777 1.00 95.69 84 PRO A C 1
ATOM 619 O O . PRO A 1 84 ? -4.169 -4.228 -0.534 1.00 95.69 84 PRO A O 1
ATOM 622 N N . LEU A 1 85 ? -4.305 -6.039 -1.885 1.00 95.12 85 LEU A N 1
ATOM 623 C CA . LEU A 1 85 ? -3.432 -5.554 -2.951 1.00 95.12 85 LEU A CA 1
ATOM 624 C C . LEU A 1 85 ? -4.169 -5.577 -4.288 1.00 95.12 85 LEU A C 1
ATOM 626 O O . LEU A 1 85 ? -4.676 -6.622 -4.703 1.00 95.12 85 LEU A O 1
ATOM 630 N N . PHE A 1 86 ? -4.161 -4.441 -4.977 1.00 90.44 86 PHE A N 1
ATOM 631 C CA . PHE A 1 86 ? -4.726 -4.272 -6.310 1.00 90.44 86 PHE A CA 1
ATOM 632 C C . PHE A 1 86 ? -3.620 -3.861 -7.276 1.00 90.44 86 PHE A C 1
ATOM 634 O O . PHE A 1 86 ? -2.851 -2.941 -6.988 1.00 90.44 86 PHE A O 1
ATOM 641 N N . ALA A 1 87 ? -3.559 -4.530 -8.421 1.00 90.88 87 ALA A N 1
ATOM 642 C CA . ALA A 1 87 ? -2.770 -4.060 -9.546 1.00 90.88 87 ALA A CA 1
ATOM 643 C C . ALA A 1 87 ? -3.561 -2.979 -10.291 1.00 90.88 87 ALA A C 1
ATOM 645 O O . ALA A 1 87 ? -4.765 -3.137 -10.514 1.00 90.88 87 ALA A O 1
ATOM 646 N N . VAL A 1 88 ? -2.902 -1.877 -10.643 1.00 87.19 88 VAL A N 1
ATOM 647 C CA . VAL A 1 88 ? -3.493 -0.805 -11.446 1.00 87.19 88 VAL A CA 1
ATOM 648 C C . VAL A 1 88 ? -2.764 -0.754 -12.781 1.00 87.19 88 VAL A C 1
ATOM 650 O O . VAL A 1 88 ? -1.594 -0.372 -12.843 1.00 87.19 88 VAL A O 1
ATOM 653 N N . HIS A 1 89 ? -3.480 -1.149 -13.832 1.00 79.25 89 HIS A N 1
ATOM 654 C CA . HIS A 1 89 ? -3.052 -1.004 -15.220 1.00 79.25 89 HIS A CA 1
ATOM 655 C C . HIS A 1 89 ? -3.326 0.434 -15.684 1.00 79.25 89 HIS A C 1
ATOM 657 O O . HIS A 1 89 ? -4.410 0.963 -15.413 1.00 79.25 89 HIS A O 1
ATOM 663 N N . GLU A 1 90 ? -2.367 1.044 -16.380 1.00 62.16 90 GLU A N 1
ATOM 664 C CA . GLU A 1 90 ? -2.522 2.343 -17.053 1.00 62.16 90 GLU A CA 1
ATOM 665 C C . GLU A 1 90 ? -2.668 2.161 -18.570 1.00 62.16 90 GLU A C 1
ATOM 667 O O . GLU A 1 90 ? -1.943 1.309 -19.138 1.00 62.16 90 GLU A O 1
#

Sequence (90 aa):
LGGEDELDRTVRGVMTTDLRDPSRYLSGGELVLTGLAWRRDASDSEPFVRILAGAGVAGLAAGEAELGDIPADLVEACLQHRLPLFAVHE

Foldseek 3Di:
DALPVLLPQAAPEEAEDLDLAPLVVAQANHEYEYQVPVDPDLVSQLSSLVSCLVSHYSAYEYECVPPVDDDPSNVVSCRVSSHHYHYDYD

Nearest PDB structures (foldseek):
  4m3p-assembly1_B  TM=6.269E-01  e=1.491E+00  Homo sapiens
  3ivs-assembly1_A  TM=5.556E-01  e=1.932E+00  Schizosaccharomyces pombe
  3mi3-assembly1_A  TM=5.111E-01  e=2.062E+00  Schizosaccharomyces pombe
  6e1j-assembly1_B  TM=4.382E-01  e=1.397E+00  Brassica juncea
  3ivs-assembly1_B  TM=4.930E-01  e=3.694E+00  Schizosaccharomyces pombe

Radius of gyration: 11.65 Å; Cα contacts (8 Å, |Δi|>4): 176; chains: 1; bounding box: 31×23×28 Å